Protein AF-A0A957MAI8-F1 (afdb_monomer_lite)

Foldseek 3Di:
DDDDDDDDWFAFDPVLLVVLVVQLVPWPQEEEEAEDLLCPPPVCLLVLLVLLVVSVHAYEYYYPRPCSVHDPRPSYDDDPPLVSQQPTQEYEYQAAACDVVVVLVPSHHPNHQYEYEHCDPCRQQGSHHGNGGTNTRSNNSRD

Structure (mmCIF, N/CA/C/O backbone):
data_AF-A0A957MAI8-F1
#
_entry.id   AF-A0A957MAI8-F1
#
loop_
_atom_site.group_PDB
_atom_site.id
_atom_site.type_symbol
_atom_site.label_atom_id
_atom_site.label_alt_id
_atom_site.label_comp_id
_atom_site.label_asym_id
_atom_site.label_entity_id
_atom_site.label_seq_id
_atom_site.pdbx_PDB_ins_code
_atom_site.Cartn_x
_atom_site.Cartn_y
_atom_site.Cartn_z
_atom_site.occupancy
_atom_site.B_iso_or_equiv
_atom_site.auth_seq_id
_atom_site.auth_comp_id
_atom_site.auth_asym_id
_atom_site.auth_atom_id
_atom_site.pdbx_PDB_model_num
ATOM 1 N N . ALA A 1 1 ? 20.549 -1.405 -31.125 1.00 72.06 1 ALA A N 1
ATOM 2 C CA . ALA A 1 1 ? 20.014 -1.102 -29.782 1.00 72.06 1 ALA A CA 1
ATOM 3 C C . ALA A 1 1 ? 21.203 -0.862 -28.862 1.00 72.06 1 ALA A C 1
ATOM 5 O O . ALA A 1 1 ? 22.159 -1.620 -28.962 1.00 72.06 1 ALA A O 1
ATOM 6 N N . GLY A 1 2 ? 21.202 0.212 -28.067 1.00 82.12 2 GLY A N 1
ATOM 7 C CA . GLY A 1 2 ? 22.260 0.443 -27.075 1.00 82.12 2 GLY A CA 1
ATOM 8 C C . GLY A 1 2 ? 22.242 -0.619 -25.967 1.00 82.12 2 GLY A C 1
ATOM 9 O O . GLY A 1 2 ? 21.300 -1.418 -25.916 1.00 82.12 2 GLY A O 1
ATOM 10 N N . PRO A 1 3 ? 23.259 -0.650 -25.090 1.00 83.56 3 PRO A N 1
ATOM 11 C CA . PRO A 1 3 ? 23.263 -1.563 -23.956 1.00 83.56 3 PRO A CA 1
ATOM 12 C C . PRO A 1 3 ? 22.032 -1.306 -23.084 1.00 83.56 3 PRO A C 1
ATOM 14 O O . PRO A 1 3 ? 21.679 -0.161 -22.795 1.00 83.56 3 PRO A O 1
ATOM 17 N N . ARG A 1 4 ? 21.360 -2.386 -22.687 1.00 81.69 4 ARG A N 1
ATOM 18 C CA . ARG A 1 4 ? 20.262 -2.322 -21.728 1.00 81.69 4 ARG A CA 1
ATOM 19 C C . ARG A 1 4 ? 20.848 -1.909 -20.377 1.00 81.69 4 ARG A C 1
ATOM 21 O O . ARG A 1 4 ? 21.746 -2.573 -19.873 1.00 81.69 4 ARG A O 1
ATOM 28 N N . ILE A 1 5 ? 20.368 -0.797 -19.827 1.00 83.19 5 ILE A N 1
ATOM 29 C CA . ILE A 1 5 ? 20.710 -0.372 -18.469 1.00 83.19 5 ILE A CA 1
ATOM 30 C C . ILE A 1 5 ? 19.658 -0.973 -17.546 1.00 83.19 5 ILE A C 1
ATOM 32 O O . ILE A 1 5 ? 18.503 -0.543 -17.561 1.00 83.19 5 ILE A O 1
ATOM 36 N N . ASP A 1 6 ? 20.054 -1.968 -16.760 1.00 80.19 6 ASP A N 1
ATOM 37 C CA . ASP A 1 6 ? 19.188 -2.552 -15.744 1.00 80.19 6 ASP A CA 1
ATOM 38 C C . ASP A 1 6 ? 19.339 -1.757 -14.442 1.00 80.19 6 ASP A C 1
ATOM 40 O O . ASP A 1 6 ? 20.351 -1.821 -13.747 1.00 80.19 6 ASP A O 1
ATOM 44 N N . VAL A 1 7 ? 18.322 -0.952 -14.133 1.00 82.06 7 VAL A N 1
ATOM 45 C CA . VAL A 1 7 ? 18.222 -0.231 -12.860 1.00 82.06 7 VAL A CA 1
ATOM 46 C C . VAL A 1 7 ? 17.441 -1.105 -11.891 1.00 82.06 7 VAL A C 1
ATOM 48 O O . VAL A 1 7 ? 16.257 -1.368 -12.116 1.00 82.06 7 VAL A O 1
ATOM 51 N N . ALA A 1 8 ? 18.092 -1.539 -10.812 1.00 88.06 8 ALA A N 1
ATOM 52 C CA . ALA A 1 8 ? 17.416 -2.269 -9.750 1.00 88.06 8 ALA A CA 1
ATOM 53 C C . ALA A 1 8 ? 16.295 -1.396 -9.144 1.00 88.06 8 ALA A C 1
ATOM 55 O O . ALA A 1 8 ? 16.528 -0.219 -8.843 1.00 88.06 8 ALA A O 1
ATOM 56 N N . PRO A 1 9 ? 15.071 -1.927 -8.984 1.00 91.44 9 PRO A N 1
ATOM 57 C CA . PRO A 1 9 ? 14.002 -1.196 -8.322 1.00 91.44 9 PRO A CA 1
ATOM 58 C C . PRO A 1 9 ? 14.356 -0.933 -6.845 1.00 91.44 9 PRO A C 1
ATOM 60 O O . PRO A 1 9 ? 15.011 -1.767 -6.218 1.00 91.44 9 PRO A O 1
ATOM 63 N N . PRO A 1 10 ? 13.935 0.207 -6.269 1.00 93.62 10 PRO A N 1
ATOM 64 C CA . PRO A 1 10 ? 14.216 0.515 -4.870 1.00 93.62 10 PRO A CA 1
ATOM 65 C C . PRO A 1 10 ? 13.485 -0.472 -3.950 1.00 93.62 10 PRO A C 1
ATOM 67 O O . PRO A 1 10 ? 12.264 -0.603 -4.034 1.00 93.62 10 PRO A O 1
ATOM 70 N N . ALA A 1 11 ? 14.222 -1.158 -3.079 1.00 95.75 11 ALA A N 1
ATOM 71 C CA . ALA A 1 11 ? 13.652 -2.035 -2.058 1.00 95.75 11 ALA A CA 1
ATOM 72 C C . ALA A 1 11 ? 13.122 -1.217 -0.861 1.00 95.75 11 ALA A C 1
ATOM 74 O O . ALA A 1 11 ? 13.634 -0.124 -0.607 1.00 95.75 11 ALA A O 1
ATOM 75 N N . PRO A 1 12 ? 12.105 -1.709 -0.130 1.00 96.44 12 PRO A N 1
ATOM 76 C CA . PRO A 1 12 ? 11.660 -1.072 1.106 1.00 96.44 12 PRO A CA 1
ATOM 77 C C . PRO A 1 12 ? 12.710 -1.217 2.213 1.00 96.44 12 PRO A C 1
ATOM 79 O O . PRO A 1 12 ? 13.370 -2.250 2.325 1.00 96.44 12 PRO A O 1
ATOM 82 N N . GLU A 1 13 ? 12.826 -0.199 3.065 1.00 96.62 13 GLU A N 1
ATOM 83 C CA . GLU A 1 13 ? 13.684 -0.273 4.245 1.00 96.62 13 GLU A CA 1
ATOM 84 C C . GLU A 1 13 ? 13.111 -1.319 5.227 1.00 96.62 13 GLU A C 1
ATOM 86 O O . GLU A 1 13 ? 11.929 -1.227 5.582 1.00 96.62 13 GLU A O 1
ATOM 91 N N . PRO A 1 14 ? 13.898 -2.301 5.715 1.00 97.00 14 PRO A N 1
ATOM 92 C CA . PRO A 1 14 ? 13.370 -3.400 6.530 1.00 97.00 14 PRO A CA 1
ATOM 93 C C . PRO A 1 14 ? 12.625 -2.953 7.792 1.00 97.00 14 PRO A C 1
ATOM 95 O O . PRO A 1 14 ? 11.617 -3.552 8.164 1.00 97.00 14 PRO A O 1
ATOM 98 N N . ALA A 1 15 ? 13.088 -1.880 8.440 1.00 96.88 15 ALA A N 1
ATOM 99 C CA . ALA A 1 15 ? 12.450 -1.340 9.638 1.00 96.88 15 ALA A CA 1
ATOM 100 C C . ALA A 1 15 ? 11.077 -0.709 9.340 1.00 96.88 15 ALA A C 1
ATOM 102 O O . ALA A 1 15 ? 10.131 -0.895 10.1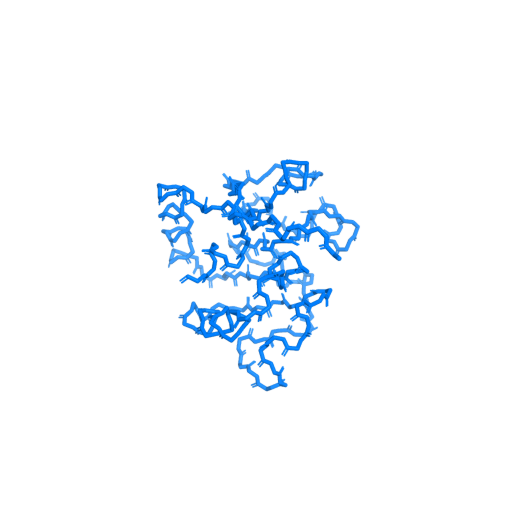07 1.00 96.88 15 ALA A O 1
ATOM 103 N N . GLU A 1 16 ? 10.946 0.007 8.219 1.00 96.25 16 GLU A N 1
ATOM 104 C CA . GLU A 1 16 ? 9.665 0.586 7.800 1.00 96.25 16 GLU A CA 1
ATOM 105 C C . GLU A 1 16 ? 8.691 -0.513 7.356 1.00 96.25 16 GLU A C 1
ATOM 107 O O . GLU A 1 16 ? 7.507 -0.463 7.692 1.00 96.25 16 GLU A O 1
ATOM 112 N N . LEU A 1 17 ? 9.191 -1.539 6.656 1.00 98.06 17 LEU A N 1
ATOM 113 C CA . LEU A 1 17 ? 8.394 -2.698 6.259 1.00 98.06 17 LEU A CA 1
ATOM 114 C C . LEU A 1 17 ? 7.871 -3.464 7.480 1.00 98.06 17 LEU A C 1
ATOM 116 O O . LEU A 1 17 ? 6.677 -3.751 7.543 1.00 98.06 17 LEU A O 1
ATOM 120 N N . ALA A 1 18 ? 8.722 -3.728 8.475 1.00 98.25 18 ALA A N 1
ATOM 121 C CA . ALA A 1 18 ? 8.316 -4.372 9.724 1.00 98.25 18 ALA A CA 1
ATOM 122 C C . ALA A 1 18 ? 7.198 -3.585 10.428 1.00 98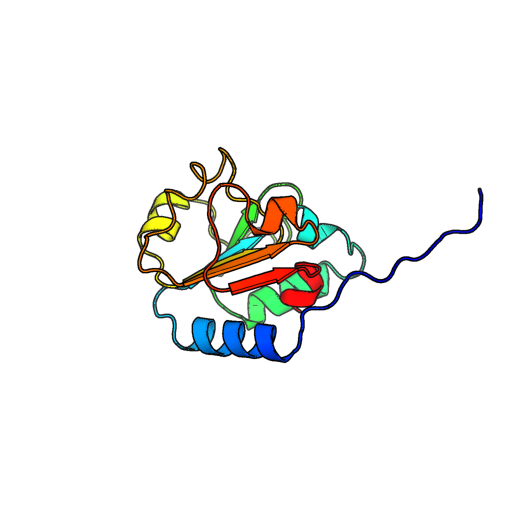.25 18 ALA A C 1
ATOM 124 O O . ALA A 1 18 ? 6.189 -4.160 10.830 1.00 98.25 18 ALA A O 1
ATOM 125 N N . GLN A 1 19 ? 7.307 -2.253 10.469 1.00 98.44 19 GLN A N 1
ATOM 126 C CA . GLN A 1 19 ? 6.256 -1.404 11.026 1.00 98.44 19 GLN A CA 1
ATOM 127 C C . GLN A 1 19 ? 4.928 -1.543 10.263 1.00 98.44 19 GLN A C 1
ATOM 129 O O . GLN A 1 19 ? 3.859 -1.553 10.875 1.00 98.44 19 GLN A O 1
ATOM 134 N N . VAL A 1 20 ? 4.964 -1.638 8.931 1.00 98.62 20 VAL A N 1
ATOM 135 C CA . VAL A 1 20 ? 3.759 -1.860 8.117 1.00 98.62 20 VAL A CA 1
ATOM 136 C C . VAL A 1 20 ? 3.145 -3.227 8.406 1.00 98.62 20 VAL A C 1
ATOM 138 O O . VAL A 1 20 ? 1.927 -3.301 8.571 1.00 98.62 20 VAL A O 1
ATOM 141 N N . VAL A 1 21 ? 3.967 -4.272 8.516 1.00 98.50 21 VAL A N 1
ATOM 142 C CA 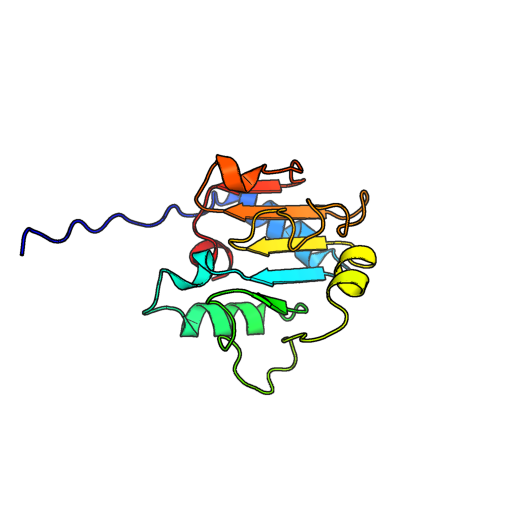. VAL A 1 21 ? 3.527 -5.633 8.853 1.00 98.50 21 VAL A CA 1
ATOM 143 C C . VAL A 1 21 ? 2.832 -5.654 10.215 1.00 98.50 21 VAL A C 1
ATOM 145 O O . VAL A 1 21 ? 1.693 -6.109 10.297 1.00 98.50 21 VAL A O 1
ATOM 148 N N . ASP A 1 22 ? 3.436 -5.069 11.251 1.00 98.62 22 ASP A N 1
ATOM 149 C CA . ASP A 1 22 ? 2.841 -4.998 12.593 1.00 98.62 22 ASP A CA 1
ATOM 150 C C . ASP A 1 22 ? 1.477 -4.292 12.579 1.00 98.62 22 ASP A C 1
ATOM 152 O O . ASP A 1 22 ? 0.508 -4.733 13.203 1.00 98.62 22 ASP A O 1
ATOM 156 N N . ARG A 1 23 ? 1.376 -3.182 11.836 1.00 98.62 23 ARG A N 1
ATOM 157 C CA . ARG A 1 23 ? 0.125 -2.422 11.701 1.00 98.62 23 ARG A CA 1
ATOM 158 C C . ARG A 1 23 ? -0.944 -3.179 10.923 1.00 98.62 23 ARG A C 1
ATOM 160 O O . ARG A 1 23 ? -2.117 -3.054 11.266 1.00 98.62 23 ARG A O 1
ATOM 167 N N . LEU A 1 24 ? -0.553 -3.919 9.889 1.00 98.56 24 LEU A N 1
ATOM 168 C CA . LEU A 1 24 ? -1.458 -4.734 9.088 1.00 98.56 24 LEU A CA 1
ATOM 169 C C . LEU A 1 24 ? -1.994 -5.919 9.900 1.00 98.56 24 LEU A C 1
ATOM 171 O O . LEU A 1 24 ? -3.198 -6.149 9.893 1.00 98.56 24 LEU A O 1
ATOM 175 N N . LEU A 1 25 ? -1.132 -6.619 10.644 1.00 98.38 25 LEU A N 1
ATOM 176 C CA . LEU A 1 25 ? -1.524 -7.755 11.488 1.00 98.38 25 LEU A CA 1
ATOM 177 C C . LEU A 1 25 ? -2.462 -7.350 12.634 1.00 98.38 25 LEU A C 1
ATOM 179 O O . LEU A 1 25 ? -3.315 -8.134 13.040 1.00 98.38 25 LEU A O 1
ATOM 183 N N . ALA A 1 26 ? -2.336 -6.122 13.144 1.00 98.38 26 ALA A N 1
ATOM 184 C CA . ALA A 1 26 ? -3.232 -5.584 14.167 1.00 98.38 26 ALA A CA 1
ATOM 185 C C . ALA A 1 26 ? -4.578 -5.063 13.614 1.00 98.38 26 ALA A C 1
ATOM 187 O O . ALA A 1 26 ? -5.479 -4.744 14.397 1.00 98.38 26 ALA A O 1
ATOM 188 N N . ALA A 1 27 ? -4.719 -4.924 12.291 1.00 98.56 27 ALA A N 1
ATOM 189 C CA . ALA A 1 27 ? -5.893 -4.329 11.661 1.00 98.56 27 ALA A CA 1
ATOM 190 C C . ALA A 1 27 ? -7.088 -5.291 11.643 1.00 98.56 27 ALA A C 1
ATOM 192 O O . ALA A 1 27 ? -6.961 -6.465 11.309 1.00 98.56 27 ALA A O 1
ATOM 193 N N . GLN A 1 28 ? -8.281 -4.775 11.936 1.00 98.38 28 GLN A N 1
ATOM 194 C CA . GLN A 1 28 ? -9.524 -5.551 11.902 1.00 98.38 28 GLN A CA 1
ATOM 195 C C . GLN A 1 28 ? -10.216 -5.476 10.538 1.00 98.38 28 GLN A C 1
ATOM 197 O O . GLN A 1 28 ? -10.972 -6.370 10.164 1.00 98.38 28 GLN A O 1
ATOM 202 N N . ARG A 1 29 ? -10.003 -4.389 9.790 1.00 98.44 29 ARG A N 1
ATOM 203 C CA . ARG A 1 29 ? -10.596 -4.148 8.467 1.00 98.44 29 ARG A CA 1
ATOM 204 C C . ARG A 1 29 ? -9.537 -3.581 7.512 1.00 98.44 29 ARG A C 1
ATOM 206 O O . ARG A 1 29 ? -9.667 -2.428 7.084 1.00 98.44 29 ARG A O 1
ATOM 213 N N . PRO A 1 30 ? -8.484 -4.351 7.180 1.00 98.69 30 PRO A N 1
ATOM 214 C CA . PRO A 1 30 ? -7.464 -3.898 6.249 1.00 98.69 30 PRO A CA 1
ATOM 215 C C . PRO A 1 30 ? -8.000 -3.832 4.815 1.00 98.69 30 PRO A C 1
ATOM 217 O O . PRO A 1 30 ? -8.823 -4.646 4.398 1.00 98.69 30 PRO A O 1
ATOM 220 N N . VAL A 1 31 ? -7.500 -2.875 4.036 1.00 98.81 31 VAL A N 1
ATOM 221 C CA . VAL A 1 31 ? -7.733 -2.784 2.591 1.00 98.81 31 VAL A CA 1
ATOM 222 C C . VAL A 1 31 ? -6.414 -2.513 1.879 1.00 98.81 31 VAL A C 1
ATOM 224 O O . VAL A 1 31 ? -5.692 -1.576 2.221 1.00 98.81 31 VAL A O 1
ATOM 227 N N . ILE A 1 32 ? -6.127 -3.293 0.840 1.00 98.88 32 ILE A N 1
ATOM 228 C CA . ILE A 1 32 ? -4.986 -3.080 -0.053 1.00 98.88 32 ILE A CA 1
ATOM 229 C C . ILE A 1 32 ? -5.508 -2.602 -1.404 1.00 98.88 32 ILE A C 1
ATOM 231 O O . ILE A 1 32 ? -6.453 -3.162 -1.960 1.00 98.88 32 ILE A O 1
ATOM 235 N N . LEU A 1 33 ? -4.903 -1.556 -1.957 1.00 98.75 33 LEU A N 1
ATOM 236 C CA . LEU A 1 33 ? -5.219 -1.064 -3.291 1.00 98.75 33 LEU A CA 1
ATOM 237 C C . LEU A 1 33 ? -3.950 -1.036 -4.135 1.00 98.75 33 LEU A C 1
ATOM 239 O O . LEU A 1 33 ? -3.024 -0.280 -3.855 1.00 98.75 33 LEU A O 1
ATOM 243 N N . VAL A 1 34 ? -3.936 -1.851 -5.186 1.00 98.81 34 VAL A N 1
ATOM 244 C CA . VAL A 1 34 ? -2.781 -2.053 -6.064 1.00 98.81 34 VAL A CA 1
ATOM 245 C C . VAL A 1 34 ? -2.989 -1.297 -7.374 1.00 98.81 34 VAL A C 1
ATOM 247 O O . VAL A 1 34 ? -4.066 -1.339 -7.985 1.00 98.81 34 VAL A O 1
ATOM 250 N N . GLY A 1 35 ? -1.967 -0.562 -7.799 1.00 98.19 35 GLY A N 1
ATOM 251 C CA . GLY A 1 35 ? -1.972 0.245 -9.016 1.00 98.19 35 GLY A CA 1
ATOM 252 C C . GLY A 1 35 ? -0.907 -0.159 -10.020 1.00 98.19 35 GLY A C 1
ATOM 253 O O . GLY A 1 35 ? -0.178 -1.131 -9.851 1.00 98.19 35 GLY A O 1
ATOM 254 N N . SER A 1 36 ? -0.812 0.632 -11.087 1.00 97.19 36 SER A N 1
ATOM 255 C CA . SER A 1 36 ? 0.035 0.325 -12.239 1.00 97.19 36 SER A CA 1
ATOM 256 C C . SER A 1 36 ? 1.524 0.188 -11.902 1.00 97.19 36 SER A C 1
ATOM 258 O O . SER A 1 36 ? 2.190 -0.616 -12.543 1.00 97.19 36 SER A O 1
ATOM 260 N N . GLN A 1 37 ? 2.055 0.927 -10.914 1.00 96.19 37 GLN A N 1
ATOM 261 C CA . GLN A 1 37 ? 3.485 0.831 -10.575 1.00 96.19 37 GLN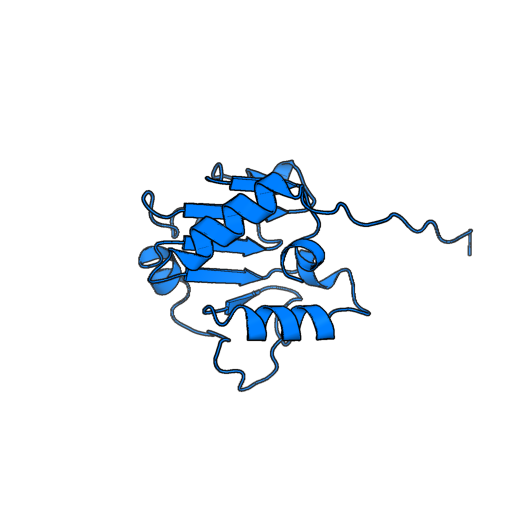 A CA 1
ATOM 262 C C . GLN A 1 37 ? 3.873 -0.560 -10.047 1.00 96.19 37 GLN A C 1
ATOM 264 O O . GLN A 1 37 ? 4.998 -0.986 -10.275 1.00 96.19 37 GLN A O 1
ATOM 269 N N . ALA A 1 38 ? 2.947 -1.291 -9.414 1.00 97.56 38 ALA A N 1
ATOM 270 C CA . ALA A 1 38 ? 3.200 -2.651 -8.932 1.00 97.56 38 ALA A CA 1
ATOM 271 C C . ALA A 1 38 ? 3.352 -3.681 -10.070 1.00 97.56 38 ALA A C 1
ATOM 273 O O . ALA A 1 38 ? 3.806 -4.791 -9.835 1.00 97.56 38 ALA A O 1
ATOM 274 N N . MET A 1 39 ? 2.980 -3.327 -11.304 1.00 97.50 39 MET A N 1
ATOM 275 C CA . MET A 1 39 ? 3.029 -4.223 -12.467 1.00 97.50 39 MET A CA 1
ATOM 276 C C . MET A 1 39 ? 4.251 -3.992 -13.361 1.00 97.50 39 MET A C 1
ATOM 278 O O . MET A 1 39 ? 4.320 -4.545 -14.456 1.00 97.50 39 MET A O 1
ATOM 282 N N . LEU A 1 40 ? 5.189 -3.134 -12.945 1.00 95.00 40 LEU A N 1
ATOM 283 C CA . LEU A 1 40 ? 6.367 -2.810 -13.754 1.00 95.00 40 LEU A CA 1
ATOM 284 C C . LEU A 1 40 ? 7.377 -3.966 -13.803 1.00 95.00 40 LEU A C 1
ATOM 286 O O . LEU A 1 40 ? 8.095 -4.098 -14.791 1.00 95.00 40 LEU A O 1
ATOM 290 N N . ASP A 1 41 ? 7.398 -4.816 -12.777 1.00 93.19 41 ASP A N 1
ATOM 291 C CA . ASP A 1 41 ? 8.192 -6.043 -12.739 1.00 93.19 41 ASP A CA 1
ATOM 292 C C . ASP A 1 41 ? 7.400 -7.221 -13.332 1.00 93.19 41 ASP A C 1
ATOM 294 O O . ASP A 1 41 ? 6.887 -8.091 -12.627 1.00 93.19 41 ASP A O 1
ATOM 298 N N . VAL A 1 42 ? 7.235 -7.192 -14.659 1.00 92.75 42 VAL A N 1
ATOM 299 C CA . VAL A 1 42 ? 6.376 -8.125 -15.412 1.00 92.75 42 VAL A CA 1
ATOM 300 C C . VAL A 1 42 ? 6.687 -9.605 -15.140 1.00 92.75 42 VAL A C 1
ATOM 302 O O . VAL A 1 42 ? 5.730 -10.353 -14.925 1.00 92.75 42 VAL A O 1
ATOM 305 N N . PRO A 1 43 ? 7.960 -10.062 -15.113 1.00 95.00 43 PRO A N 1
ATOM 306 C CA . PRO A 1 43 ? 8.271 -11.470 -14.855 1.00 95.00 43 PRO A CA 1
ATOM 307 C C . PRO A 1 43 ? 7.765 -11.981 -13.500 1.00 95.00 43 PRO A C 1
ATOM 309 O O . PRO A 1 43 ? 7.441 -13.158 -13.388 1.00 95.00 43 PRO A O 1
ATOM 312 N N . HIS A 1 44 ? 7.636 -11.101 -12.503 1.00 96.38 44 HIS A N 1
ATOM 313 C CA . HIS A 1 44 ? 7.251 -11.462 -11.138 1.00 96.38 44 HIS A CA 1
ATOM 314 C C . HIS A 1 44 ? 5.800 -11.085 -10.789 1.00 96.38 44 HIS A C 1
ATOM 316 O O . HIS A 1 44 ? 5.417 -11.029 -9.618 1.00 96.38 44 HIS A O 1
ATOM 322 N N . ALA A 1 45 ? 4.953 -10.839 -11.794 1.00 97.50 45 ALA A N 1
ATOM 323 C CA . ALA A 1 45 ? 3.529 -10.591 -11.568 1.00 97.50 45 ALA A CA 1
ATOM 324 C C . ALA A 1 45 ? 2.834 -11.777 -10.867 1.00 97.50 45 ALA A C 1
ATOM 326 O O . ALA A 1 45 ? 1.957 -11.569 -10.030 1.00 97.50 45 ALA A O 1
ATOM 327 N N . GLY A 1 46 ? 3.246 -13.013 -11.174 1.00 98.12 46 GLY A N 1
ATOM 328 C CA . GLY A 1 46 ? 2.743 -14.215 -10.500 1.00 98.12 46 GLY A CA 1
ATOM 329 C C . GLY A 1 46 ? 3.080 -14.236 -9.008 1.00 98.12 46 GLY A C 1
ATOM 330 O O . GLY A 1 46 ? 2.200 -14.489 -8.187 1.00 98.12 46 GLY A O 1
ATOM 331 N N . ASP A 1 47 ? 4.313 -13.876 -8.652 1.00 98.38 47 ASP A N 1
ATOM 332 C CA . ASP A 1 47 ? 4.758 -13.817 -7.256 1.00 98.38 47 ASP A CA 1
ATOM 333 C C . ASP A 1 47 ? 4.015 -12.731 -6.479 1.00 98.38 47 ASP A C 1
ATOM 335 O O . ASP A 1 47 ? 3.606 -12.946 -5.343 1.00 98.38 47 ASP A O 1
ATOM 339 N N . LEU A 1 48 ? 3.764 -11.579 -7.110 1.00 98.50 48 LEU A N 1
ATOM 340 C CA . LEU A 1 48 ? 2.944 -10.526 -6.516 1.00 98.50 48 LEU A CA 1
ATOM 341 C C . LEU A 1 48 ? 1.515 -11.015 -6.227 1.00 98.50 48 LEU A C 1
ATOM 343 O O . LEU A 1 48 ? 0.961 -10.717 -5.169 1.00 98.50 48 LEU A O 1
ATOM 347 N N . ALA A 1 49 ? 0.909 -11.762 -7.153 1.00 98.38 49 ALA A N 1
ATOM 348 C CA . ALA A 1 49 ? -0.409 -12.352 -6.936 1.00 98.38 49 ALA A CA 1
ATOM 349 C C . ALA A 1 49 ? -0.390 -13.379 -5.790 1.00 98.38 49 ALA A C 1
ATOM 351 O O . ALA A 1 49 ? -1.282 -13.355 -4.941 1.00 98.38 49 ALA A O 1
ATOM 352 N N . ALA A 1 50 ? 0.637 -14.234 -5.732 1.00 98.38 50 ALA A N 1
ATOM 353 C CA . ALA A 1 50 ? 0.816 -15.212 -4.661 1.00 98.38 50 ALA A CA 1
ATOM 354 C C . ALA A 1 50 ? 0.995 -14.538 -3.291 1.00 98.38 50 ALA A C 1
ATOM 356 O O . ALA A 1 50 ? 0.361 -14.947 -2.319 1.00 98.38 50 ALA A O 1
ATOM 357 N N . ALA A 1 51 ? 1.781 -13.466 -3.218 1.00 98.50 51 ALA A N 1
ATOM 358 C CA . ALA A 1 51 ? 1.990 -12.723 -1.984 1.00 98.50 51 ALA A CA 1
ATOM 359 C C . ALA A 1 51 ? 0.706 -12.024 -1.506 1.00 98.50 51 ALA A C 1
ATOM 361 O O . ALA A 1 51 ? 0.336 -12.124 -0.338 1.00 98.50 51 ALA A O 1
ATOM 362 N N . LEU A 1 52 ? -0.066 -11.411 -2.414 1.00 98.56 52 LEU A N 1
ATOM 363 C CA . LEU A 1 52 ? -1.390 -10.863 -2.085 1.00 98.56 52 LEU A CA 1
ATOM 364 C C . LEU A 1 52 ? -2.358 -11.938 -1.566 1.00 98.56 52 LEU A C 1
ATOM 366 O O . LEU A 1 52 ? -3.155 -11.661 -0.667 1.00 98.56 52 LEU A O 1
ATOM 370 N N . ALA A 1 53 ? -2.292 -13.155 -2.112 1.00 97.81 53 ALA A N 1
ATOM 371 C CA . ALA A 1 53 ? -3.079 -14.282 -1.622 1.00 97.81 53 ALA A CA 1
ATOM 372 C C . ALA A 1 53 ? -2.656 -14.698 -0.203 1.00 97.81 53 ALA A C 1
ATOM 374 O O . ALA A 1 53 ? -3.523 -14.918 0.641 1.00 97.81 53 ALA A O 1
ATOM 375 N N . GLN A 1 54 ? -1.350 -14.738 0.080 1.00 97.88 54 GLN A N 1
ATOM 376 C CA . GLN A 1 54 ? -0.808 -15.043 1.410 1.00 97.88 54 GLN A CA 1
ATOM 377 C C . GLN A 1 54 ? -1.155 -13.975 2.452 1.00 97.88 54 GLN A C 1
ATOM 379 O O . GLN A 1 54 ? -1.488 -14.315 3.584 1.00 97.88 54 GLN A O 1
ATOM 384 N N . ILE A 1 55 ? -1.131 -12.694 2.071 1.00 97.94 55 ILE A N 1
ATOM 385 C CA . ILE A 1 55 ? -1.541 -11.588 2.947 1.00 97.94 55 ILE A CA 1
ATOM 386 C C . ILE A 1 55 ? -3.022 -11.718 3.343 1.00 97.94 55 ILE A C 1
ATOM 388 O O . ILE A 1 55 ? -3.409 -11.324 4.441 1.00 97.94 55 ILE A O 1
ATOM 392 N N . GLY A 1 56 ? -3.873 -12.243 2.456 1.00 96.94 56 GLY A N 1
ATOM 393 C CA . GLY A 1 56 ? -5.269 -12.574 2.769 1.00 96.94 56 GLY A CA 1
ATOM 394 C C . GLY A 1 56 ? -6.209 -11.376 2.982 1.00 96.94 56 GLY A C 1
ATOM 395 O O . GLY A 1 56 ? -7.405 -11.570 3.191 1.00 96.94 56 GLY A O 1
ATOM 396 N N . ALA A 1 57 ? -5.715 -10.138 2.895 1.00 98.25 57 ALA A N 1
ATOM 397 C CA . ALA A 1 57 ? -6.527 -8.931 3.040 1.00 98.25 57 ALA A CA 1
ATOM 398 C C . ALA A 1 57 ? -7.382 -8.642 1.784 1.00 98.25 57 ALA A C 1
ATOM 400 O O . ALA A 1 57 ? -6.981 -8.990 0.673 1.00 98.25 57 ALA A O 1
ATOM 401 N N . PRO A 1 58 ? -8.528 -7.944 1.911 1.00 98.56 58 PRO A N 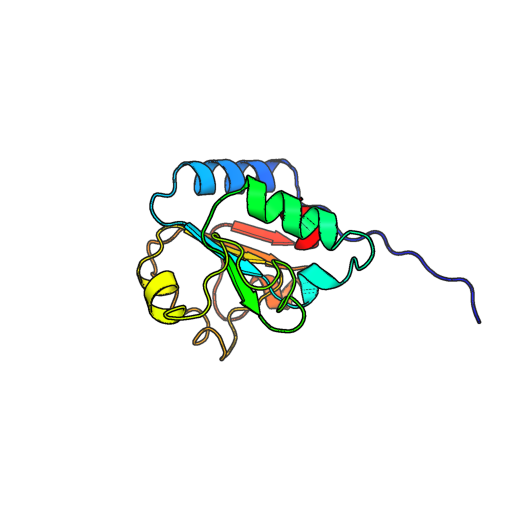1
ATOM 402 C CA . PRO A 1 58 ? -9.286 -7.430 0.771 1.00 98.56 58 PRO A CA 1
ATOM 403 C C . PRO A 1 58 ? -8.444 -6.543 -0.166 1.00 98.56 58 PRO A C 1
ATOM 405 O O . PRO A 1 58 ? -7.865 -5.539 0.260 1.00 98.56 58 PRO A O 1
ATOM 408 N N . VAL A 1 59 ? -8.427 -6.871 -1.462 1.00 98.81 59 VAL A N 1
ATOM 409 C CA . VAL A 1 59 ? -7.618 -6.209 -2.497 1.00 98.81 59 VAL A CA 1
ATOM 410 C C . VAL A 1 59 ? -8.493 -5.538 -3.552 1.00 98.81 59 VAL A C 1
ATOM 412 O O . VAL A 1 59 ? -9.329 -6.177 -4.186 1.00 98.81 59 VAL A O 1
ATOM 415 N N . TYR A 1 60 ? -8.229 -4.266 -3.837 1.00 98.69 60 TYR A N 1
ATOM 416 C CA . TYR A 1 60 ? -8.729 -3.573 -5.023 1.00 98.69 60 TYR A CA 1
ATOM 417 C C . TYR A 1 60 ? -7.618 -3.403 -6.056 1.00 98.69 60 TYR A C 1
ATOM 419 O O . TYR A 1 60 ? -6.561 -2.849 -5.768 1.00 98.69 60 TYR A O 1
ATOM 427 N N . LEU A 1 61 ? -7.886 -3.807 -7.296 1.00 98.50 61 LEU A N 1
ATOM 428 C CA . LEU A 1 61 ? -6.950 -3.661 -8.411 1.00 98.50 61 LEU A CA 1
ATOM 429 C C . LEU A 1 61 ? -7.339 -2.471 -9.293 1.00 98.50 61 LEU A C 1
ATOM 431 O O . LEU A 1 61 ? -8.508 -2.292 -9.654 1.00 98.50 61 LEU A O 1
ATOM 435 N N . SER A 1 62 ? -6.360 -1.654 -9.673 1.00 97.31 62 SER A N 1
ATOM 436 C CA . SER A 1 62 ? -6.571 -0.450 -10.476 1.00 97.31 62 SER A CA 1
ATOM 437 C C . SER A 1 62 ? -5.520 -0.293 -11.575 1.00 97.31 62 SER A C 1
ATOM 439 O O . SER A 1 62 ? -4.413 -0.817 -11.481 1.00 97.31 62 SER A O 1
ATOM 441 N N . GLY A 1 63 ? -5.871 0.435 -12.640 1.00 96.31 63 GLY A N 1
ATOM 442 C CA . GLY A 1 63 ? -4.963 0.644 -13.771 1.00 96.31 63 GLY A CA 1
ATOM 443 C C . GLY A 1 63 ? -4.508 -0.683 -14.381 1.00 96.31 63 GLY A C 1
ATOM 444 O O . GLY A 1 63 ? -5.347 -1.548 -14.639 1.00 96.31 63 GLY A O 1
ATOM 445 N N . MET A 1 64 ? -3.195 -0.833 -14.572 1.00 97.25 64 MET A N 1
ATOM 446 C CA . MET A 1 64 ? -2.592 -2.040 -15.154 1.00 97.25 64 MET A CA 1
ATOM 447 C C . MET A 1 64 ? -2.627 -3.255 -14.220 1.00 97.25 64 MET A C 1
ATOM 449 O O . MET A 1 64 ? -2.457 -4.369 -14.690 1.00 97.25 64 MET A O 1
ATOM 453 N N . ALA A 1 65 ? -2.878 -3.074 -12.918 1.00 98.06 65 ALA A N 1
ATOM 454 C CA . ALA A 1 65 ? -2.993 -4.197 -11.986 1.00 98.06 65 ALA A CA 1
ATOM 455 C C . ALA A 1 65 ? -4.312 -4.969 -12.144 1.00 98.06 65 ALA A C 1
ATOM 457 O O . ALA A 1 65 ? -4.479 -6.038 -11.562 1.00 98.06 65 ALA A O 1
ATOM 458 N N . ARG A 1 66 ? -5.287 -4.456 -12.912 1.00 97.38 66 ARG A N 1
ATOM 459 C CA . ARG A 1 66 ? -6.533 -5.194 -13.166 1.00 97.38 66 ARG A CA 1
ATOM 460 C C . ARG A 1 66 ? -6.238 -6.490 -13.918 1.00 97.38 66 ARG A C 1
ATOM 462 O O . ARG A 1 66 ? -5.649 -6.461 -14.987 1.00 97.38 66 ARG A O 1
ATOM 469 N N . GLY A 1 67 ? -6.726 -7.600 -13.369 1.00 96.62 67 GLY A N 1
ATOM 470 C CA . GLY A 1 67 ? -6.502 -8.944 -13.905 1.00 96.62 67 GLY A CA 1
ATOM 471 C C . GLY A 1 67 ? -5.442 -9.740 -13.143 1.00 96.62 67 GLY A C 1
ATOM 472 O O . GLY A 1 67 ? -5.438 -10.957 -13.270 1.00 96.62 67 GLY A O 1
ATOM 473 N N . LEU A 1 68 ? -4.633 -9.089 -12.294 1.00 98.06 68 LEU A N 1
ATOM 474 C CA . LEU A 1 68 ? -3.552 -9.720 -11.526 1.00 98.06 68 LEU A CA 1
ATOM 475 C C . LEU A 1 68 ? -4.001 -10.953 -10.724 1.00 98.06 68 LEU A C 1
ATOM 477 O O . LEU A 1 68 ? -3.322 -11.969 -10.741 1.00 98.06 68 LEU A O 1
ATOM 481 N N . LEU A 1 69 ? -5.150 -10.876 -10.049 1.00 97.81 69 LEU A N 1
ATOM 482 C CA . LEU A 1 69 ? -5.679 -11.976 -9.231 1.00 97.81 69 LEU A CA 1
ATOM 483 C C . LEU A 1 69 ? -6.636 -12.901 -10.010 1.00 97.81 69 LEU A C 1
ATOM 485 O O . LEU A 1 69 ? -7.249 -13.790 -9.435 1.00 97.81 69 LEU A O 1
ATOM 489 N N . GLY A 1 70 ? -6.807 -12.711 -11.319 1.00 95.88 70 GLY A N 1
ATOM 490 C CA . GLY A 1 70 ? -7.778 -13.472 -12.105 1.00 95.88 70 GLY A CA 1
ATOM 491 C C . GLY A 1 70 ? -9.239 -13.055 -11.872 1.00 95.88 70 GLY A C 1
ATOM 492 O O . GLY A 1 70 ? -9.551 -11.914 -11.514 1.00 95.88 70 GLY A O 1
ATOM 493 N N . ARG A 1 71 ? -10.178 -13.955 -12.186 1.00 92.88 71 ARG A N 1
ATOM 494 C CA . ARG A 1 71 ? -11.621 -13.651 -12.173 1.00 92.88 71 ARG A CA 1
ATOM 495 C C . ARG A 1 71 ? -12.246 -13.824 -10.788 1.00 92.88 71 ARG A C 1
ATOM 497 O O . ARG A 1 71 ? -12.942 -12.916 -10.330 1.00 92.88 71 ARG A O 1
ATOM 504 N N . ASP A 1 72 ? -11.951 -14.938 -10.130 1.00 93.94 72 ASP A N 1
ATOM 505 C CA . ASP A 1 72 ? -12.736 -15.432 -8.992 1.00 93.94 72 ASP A CA 1
ATOM 506 C C . ASP A 1 72 ? -11.926 -15.517 -7.687 1.00 93.94 72 ASP A C 1
ATOM 508 O O . ASP A 1 72 ? -12.318 -16.205 -6.748 1.00 93.94 72 ASP A O 1
ATOM 512 N N . HIS A 1 73 ? -10.788 -14.819 -7.602 1.00 96.75 73 HIS A N 1
ATOM 513 C CA . HIS A 1 73 ? -9.972 -14.837 -6.391 1.00 96.75 73 HIS A CA 1
ATOM 514 C C . HIS A 1 73 ? -10.711 -14.180 -5.214 1.00 96.75 73 HIS A C 1
ATOM 516 O O . HIS A 1 73 ? -11.135 -13.025 -5.336 1.00 96.75 73 HIS A O 1
ATOM 522 N N . PRO A 1 74 ? -10.819 -14.854 -4.054 1.00 95.62 74 PRO A N 1
ATOM 523 C CA . PRO A 1 74 ? -11.685 -14.428 -2.952 1.00 95.62 74 PRO A CA 1
ATOM 524 C C . PRO A 1 74 ? -11.286 -13.072 -2.361 1.00 95.62 74 PRO A C 1
ATOM 526 O O . PRO A 1 74 ? -12.148 -12.270 -2.008 1.00 95.62 74 PRO A O 1
ATOM 529 N N . SER A 1 75 ? -9.987 -12.770 -2.313 1.00 96.38 75 SER A N 1
ATOM 530 C CA . SER A 1 75 ? -9.499 -11.476 -1.823 1.00 96.38 75 SER A CA 1
ATOM 531 C C . SER A 1 75 ? -9.801 -10.311 -2.771 1.00 96.38 75 SER A C 1
ATOM 533 O O . SER A 1 75 ? -9.741 -9.160 -2.346 1.00 96.38 75 SER A O 1
ATOM 535 N N . GLN A 1 76 ? -10.116 -10.553 -4.052 1.00 97.81 76 GLN A N 1
ATOM 536 C CA . GLN A 1 76 ? -10.321 -9.470 -5.011 1.00 97.81 76 GLN A CA 1
ATOM 537 C C . GLN A 1 76 ? -11.707 -8.834 -4.864 1.00 97.81 76 GLN A C 1
ATOM 539 O O . GLN A 1 76 ? -12.729 -9.373 -5.285 1.00 97.81 76 GLN A O 1
ATOM 544 N N . MET A 1 77 ? -11.724 -7.594 -4.392 1.00 97.94 77 MET A N 1
ATOM 545 C CA . MET A 1 77 ? -12.911 -6.757 -4.324 1.00 97.94 77 MET A CA 1
ATOM 546 C C . MET A 1 77 ? -13.088 -5.950 -5.619 1.00 97.94 77 MET A C 1
ATOM 548 O O . MET A 1 77 ? -12.137 -5.402 -6.185 1.00 97.94 77 MET A O 1
ATOM 552 N N . ARG A 1 78 ? -14.331 -5.852 -6.104 1.00 95.69 78 ARG A N 1
ATOM 553 C CA . ARG A 1 78 ? -14.671 -5.151 -7.365 1.00 95.69 78 ARG A CA 1
ATOM 554 C C . ARG A 1 78 ? -15.613 -3.965 -7.173 1.00 95.69 78 ARG A C 1
ATOM 556 O O . ARG A 1 78 ? -15.557 -2.999 -7.931 1.00 95.69 78 ARG A O 1
ATOM 563 N N . HIS A 1 79 ? -16.454 -4.021 -6.148 1.00 96.12 79 HIS A N 1
ATOM 564 C CA . HIS A 1 79 ? -17.495 -3.035 -5.863 1.00 96.12 79 HIS A CA 1
ATOM 565 C C . HIS A 1 79 ? -17.264 -2.394 -4.496 1.00 96.12 79 HIS A C 1
ATOM 567 O O . HIS A 1 79 ? -16.408 -2.843 -3.747 1.00 96.12 79 HIS A O 1
ATOM 573 N N . LYS A 1 80 ? -18.013 -1.334 -4.168 1.00 97.06 80 LYS A N 1
ATOM 574 C CA . LYS A 1 80 ? -17.997 -0.686 -2.839 1.00 97.06 80 LYS A CA 1
ATOM 575 C C . LYS A 1 80 ? -16.621 -0.206 -2.345 1.00 97.06 80 LYS A C 1
ATOM 577 O O . LYS A 1 80 ? -16.440 0.026 -1.156 1.00 97.06 80 LYS A O 1
ATOM 582 N N . ARG A 1 81 ? -15.671 0.056 -3.255 1.00 97.38 81 ARG A N 1
ATOM 583 C CA . ARG A 1 81 ? -14.324 0.554 -2.912 1.00 97.38 81 ARG A CA 1
ATOM 584 C C . ARG A 1 81 ? -14.345 1.775 -1.997 1.00 97.38 81 ARG A C 1
ATOM 586 O O . ARG A 1 81 ? -13.572 1.842 -1.053 1.00 97.38 81 ARG A O 1
ATOM 593 N N . ARG A 1 82 ? -15.217 2.745 -2.283 1.00 97.31 82 ARG A N 1
ATOM 594 C CA . ARG A 1 82 ? -15.355 3.954 -1.460 1.00 97.31 82 ARG A CA 1
ATOM 595 C C . ARG A 1 82 ? -15.745 3.610 -0.025 1.00 97.31 82 ARG A C 1
ATOM 597 O O . ARG A 1 82 ? -15.162 4.162 0.899 1.00 97.31 82 ARG A O 1
ATOM 604 N N . ASP A 1 83 ? -16.718 2.726 0.141 1.00 98.06 83 ASP A N 1
ATOM 605 C CA . ASP A 1 83 ? -17.258 2.381 1.453 1.00 98.06 83 ASP A CA 1
ATOM 606 C C . ASP A 1 83 ? -16.226 1.553 2.233 1.00 98.06 83 ASP A C 1
ATOM 608 O O . ASP A 1 83 ? -15.902 1.898 3.364 1.00 98.06 83 ASP A O 1
ATOM 612 N N . ALA A 1 84 ? -15.564 0.595 1.572 1.00 98.19 84 ALA A N 1
ATOM 613 C CA . ALA A 1 84 ? -14.446 -0.151 2.149 1.00 98.19 84 ALA A CA 1
ATOM 614 C C . ALA A 1 84 ? -13.308 0.769 2.629 1.00 98.19 84 ALA A C 1
ATOM 616 O O . ALA A 1 84 ? -12.822 0.605 3.740 1.00 98.19 84 ALA A O 1
ATOM 617 N N . LEU A 1 85 ? -12.911 1.779 1.841 1.00 98.06 85 LEU A N 1
ATOM 618 C CA . LEU A 1 85 ? -11.885 2.752 2.250 1.00 98.06 85 LEU A CA 1
ATOM 619 C C . LEU A 1 85 ? -12.321 3.627 3.439 1.00 98.06 85 LEU A C 1
ATOM 621 O O . LEU A 1 85 ? -11.484 4.001 4.262 1.00 98.06 85 LEU A O 1
ATOM 625 N N . ARG A 1 86 ? -13.615 3.957 3.536 1.00 97.81 86 ARG A N 1
ATOM 626 C CA . ARG A 1 86 ? -14.171 4.746 4.649 1.00 97.81 86 ARG A CA 1
ATOM 627 C C . ARG A 1 86 ? -14.253 3.936 5.940 1.00 97.81 86 ARG A C 1
ATOM 629 O O . ARG A 1 86 ? -14.057 4.489 7.020 1.00 97.81 86 ARG A O 1
ATOM 636 N N . GLU A 1 87 ? -14.541 2.646 5.830 1.00 98.00 87 GLU A N 1
ATOM 637 C CA . GLU A 1 87 ? -14.692 1.736 6.965 1.00 98.00 87 GLU A CA 1
ATOM 638 C C . GLU A 1 87 ? -13.359 1.153 7.446 1.00 98.00 87 GLU A C 1
ATOM 640 O O . GLU A 1 87 ? -13.223 0.866 8.638 1.00 98.00 87 GLU A O 1
ATOM 645 N N . ALA A 1 88 ? -12.373 1.023 6.555 1.00 98.62 88 ALA A N 1
ATOM 646 C CA . ALA A 1 88 ? -11.073 0.431 6.844 1.00 98.62 88 ALA A CA 1
ATOM 647 C C . ALA A 1 88 ? -10.346 1.125 7.999 1.00 98.62 88 ALA A C 1
ATOM 649 O O . ALA A 1 88 ? -10.366 2.350 8.122 1.00 98.62 88 ALA A O 1
ATOM 650 N N . ASP A 1 89 ? -9.694 0.344 8.855 1.00 98.69 89 ASP A N 1
ATOM 651 C CA . ASP A 1 89 ? -8.774 0.836 9.889 1.00 98.69 89 ASP A CA 1
ATOM 652 C C . ASP A 1 89 ? -7.309 0.829 9.460 1.00 98.69 89 ASP A C 1
ATOM 654 O O . ASP A 1 89 ? -6.499 1.550 10.044 1.00 98.69 89 ASP A O 1
ATOM 658 N N . PHE A 1 90 ? -7.007 0.116 8.382 1.00 98.88 90 PHE A N 1
ATOM 659 C CA . PHE A 1 90 ? -5.720 0.109 7.715 1.00 98.88 90 PHE A CA 1
ATOM 660 C C . PHE A 1 90 ? -5.927 0.172 6.199 1.00 98.88 90 PHE A C 1
ATOM 662 O O . PHE A 1 90 ? -6.722 -0.583 5.640 1.00 98.88 90 PHE A O 1
ATOM 669 N N . VAL A 1 91 ? -5.202 1.062 5.522 1.00 98.88 91 VAL A N 1
ATOM 670 C CA . VAL A 1 91 ? -5.214 1.174 4.058 1.00 98.88 91 VAL A CA 1
ATOM 671 C C . VAL A 1 91 ? -3.784 1.205 3.537 1.00 98.88 91 VAL A C 1
ATOM 673 O O . VAL A 1 91 ? -3.048 2.140 3.845 1.00 98.88 91 VAL A O 1
ATOM 676 N N . LEU A 1 92 ? -3.421 0.240 2.691 1.00 98.88 92 LEU A N 1
ATOM 677 C CA . LEU A 1 92 ? -2.174 0.244 1.925 1.00 98.88 92 LEU A CA 1
ATOM 678 C C . LEU A 1 92 ? -2.460 0.610 0.468 1.00 98.88 92 LEU A C 1
ATOM 680 O O . LEU A 1 92 ? -3.135 -0.129 -0.250 1.00 98.88 92 LEU A O 1
ATOM 684 N N . LEU A 1 93 ? -1.921 1.740 0.018 1.00 98.81 93 LEU A N 1
ATOM 685 C CA . LEU A 1 93 ? -1.898 2.117 -1.391 1.00 98.81 93 LEU A CA 1
ATOM 686 C C . LEU A 1 93 ? -0.552 1.711 -2.000 1.00 98.81 93 LEU A C 1
ATOM 688 O O . LEU A 1 93 ? 0.469 2.348 -1.746 1.00 98.81 93 LEU A O 1
ATOM 692 N N . ALA A 1 94 ? -0.558 0.660 -2.815 1.00 98.69 94 ALA A N 1
ATOM 693 C CA . ALA A 1 94 ? 0.617 0.123 -3.490 1.00 98.69 94 ALA A CA 1
ATOM 694 C C . ALA A 1 94 ? 0.677 0.634 -4.937 1.00 98.69 94 ALA A C 1
ATOM 696 O O . ALA A 1 94 ? -0.022 0.142 -5.828 1.00 98.69 94 ALA A O 1
ATOM 697 N N . GLY A 1 95 ? 1.505 1.650 -5.181 1.00 97.94 95 GLY A N 1
ATOM 698 C CA . GLY A 1 95 ? 1.690 2.246 -6.504 1.00 97.94 95 GLY A CA 1
ATOM 699 C C . GLY A 1 95 ? 0.529 3.126 -6.956 1.00 97.94 95 GLY A C 1
ATOM 700 O O . GLY A 1 95 ? 0.238 3.200 -8.156 1.00 97.94 95 GLY A O 1
ATOM 701 N N . VAL A 1 96 ? -0.195 3.715 -5.999 1.00 97.50 96 VAL A N 1
ATOM 702 C CA . VAL A 1 96 ? -1.402 4.513 -6.241 1.00 97.50 96 VAL A CA 1
ATOM 703 C C . VAL A 1 96 ? -1.293 5.815 -5.449 1.00 97.50 96 VAL A C 1
ATOM 705 O O . VAL A 1 96 ? -1.300 5.770 -4.220 1.00 97.50 96 VAL A O 1
ATOM 708 N N . PRO A 1 97 ? -1.216 6.982 -6.109 1.00 97.19 97 PRO A N 1
ATOM 709 C CA . PRO A 1 97 ? -1.291 8.254 -5.407 1.00 97.19 97 PRO A CA 1
ATOM 710 C C . PRO A 1 97 ? -2.732 8.554 -4.978 1.00 97.19 97 PRO A C 1
ATOM 712 O O . PRO A 1 97 ? -3.692 8.158 -5.646 1.00 97.19 97 PRO A O 1
ATOM 715 N N . CYS A 1 98 ? -2.893 9.345 -3.917 1.00 97.75 98 CYS A N 1
ATOM 716 C CA . CYS A 1 98 ? -4.176 9.933 -3.524 1.00 97.75 98 CYS A CA 1
ATOM 717 C C . CYS A 1 98 ? -4.614 11.020 -4.523 1.00 97.75 98 CYS A C 1
ATOM 719 O O . CYS A 1 98 ? -4.648 12.195 -4.184 1.00 97.75 98 CYS A O 1
ATOM 721 N N . ASP A 1 99 ? -4.913 10.665 -5.773 1.00 96.19 99 ASP A N 1
ATOM 722 C CA . ASP A 1 99 ? -5.433 11.575 -6.803 1.00 96.19 99 ASP A CA 1
ATOM 723 C C . ASP A 1 99 ? -6.975 11.592 -6.854 1.00 96.19 99 ASP A C 1
ATOM 725 O O . ASP A 1 99 ? -7.653 11.072 -5.963 1.00 96.19 99 ASP A O 1
ATOM 729 N N . PHE A 1 100 ? -7.548 12.202 -7.897 1.00 96.12 100 PHE A N 1
ATOM 730 C CA . PHE A 1 100 ? -8.998 12.320 -8.087 1.00 96.12 100 PHE A CA 1
ATOM 731 C C . PHE A 1 100 ? -9.738 10.970 -8.026 1.00 96.12 100 PHE A C 1
ATOM 733 O O . PHE A 1 100 ? -10.903 10.921 -7.639 1.00 96.12 100 PHE A O 1
ATOM 740 N N . ARG A 1 101 ? -9.074 9.848 -8.346 1.00 94.25 101 ARG A N 1
ATOM 741 C CA . ARG A 1 101 ? -9.673 8.503 -8.288 1.00 94.25 101 ARG A CA 1
ATOM 742 C C . ARG A 1 101 ? -9.927 8.034 -6.859 1.00 94.25 101 ARG A C 1
ATOM 744 O O . ARG A 1 101 ? -10.663 7.062 -6.683 1.00 94.25 101 ARG A O 1
ATOM 751 N 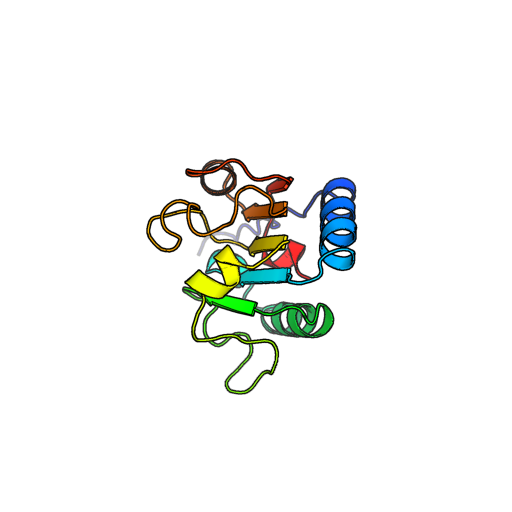N . LEU A 1 102 ? -9.295 8.663 -5.872 1.00 95.88 102 LEU A N 1
ATOM 752 C CA . LEU A 1 102 ? -9.447 8.397 -4.442 1.00 95.88 102 LEU A CA 1
ATOM 753 C C . LEU A 1 102 ? -10.011 9.608 -3.692 1.00 95.88 102 LEU A C 1
ATOM 755 O O . LEU A 1 102 ? -9.853 9.686 -2.472 1.00 95.88 102 LEU A O 1
ATOM 759 N N . ASP A 1 103 ? -10.635 10.550 -4.413 1.00 97.25 103 ASP A N 1
ATOM 760 C CA . ASP A 1 103 ? -11.147 11.801 -3.840 1.00 97.25 103 ASP A CA 1
ATOM 761 C C . ASP A 1 103 ? -10.046 12.534 -3.060 1.00 97.25 103 ASP A C 1
ATOM 763 O O . ASP A 1 103 ? -10.217 12.950 -1.917 1.00 97.25 103 ASP A O 1
ATOM 767 N N . TYR A 1 104 ? -8.845 12.573 -3.650 1.00 97.81 104 TYR A N 1
ATOM 768 C CA . TYR A 1 104 ? -7.659 13.211 -3.077 1.00 97.81 104 TYR A CA 1
ATOM 769 C C . TYR A 1 104 ? -7.265 12.667 -1.688 1.00 97.81 104 TYR A C 1
ATOM 771 O O . TYR A 1 104 ? -6.595 13.334 -0.904 1.00 97.81 104 TYR A O 1
ATOM 779 N N . GLY A 1 105 ? -7.668 11.427 -1.381 1.00 97.19 105 GLY A N 1
ATOM 780 C CA . GLY A 1 105 ? -7.434 10.766 -0.098 1.00 97.19 105 GLY A CA 1
ATOM 781 C C . GLY A 1 105 ? -8.542 10.981 0.938 1.00 97.19 105 GLY A C 1
ATOM 782 O O . GLY A 1 105 ? -8.436 10.428 2.032 1.00 97.19 105 GLY A O 1
ATOM 783 N N . ASN A 1 106 ? -9.613 11.719 0.623 1.00 97.12 106 ASN A N 1
ATOM 784 C CA . ASN A 1 106 ? -10.737 11.969 1.537 1.00 97.12 106 ASN A CA 1
ATOM 785 C C . ASN A 1 106 ? -11.578 10.720 1.826 1.00 97.12 106 ASN A C 1
ATOM 787 O O . ASN A 1 106 ? -12.289 10.665 2.827 1.00 97.12 106 ASN A O 1
ATOM 791 N N . HIS A 1 107 ? -11.507 9.700 0.968 1.00 95.12 107 HIS A N 1
ATOM 792 C CA . HIS A 1 107 ? -12.189 8.429 1.211 1.00 95.12 107 HIS A CA 1
ATOM 793 C C . HIS A 1 107 ? -11.568 7.616 2.349 1.00 95.12 107 HIS A C 1
ATOM 795 O O . HIS A 1 107 ? -12.273 6.834 2.973 1.00 95.12 107 HIS A O 1
ATOM 801 N N . ILE A 1 108 ? -10.277 7.797 2.633 1.00 97.88 108 ILE A N 1
ATOM 802 C CA . ILE A 1 108 ? -9.606 7.101 3.731 1.00 97.88 108 ILE A CA 1
ATOM 803 C C . ILE A 1 108 ? -9.977 7.824 5.026 1.00 97.88 108 ILE A C 1
ATOM 805 O O . ILE A 1 108 ? -9.739 9.027 5.162 1.00 97.88 108 ILE A O 1
ATOM 809 N N . ARG A 1 109 ? -10.542 7.131 6.014 1.00 95.12 109 ARG A N 1
ATOM 810 C CA . ARG A 1 109 ? -10.877 7.783 7.292 1.00 95.12 109 ARG A CA 1
ATOM 811 C C . ARG A 1 109 ? -9.622 8.350 7.977 1.00 95.12 109 ARG A C 1
ATOM 813 O O . ARG A 1 109 ? -8.517 7.830 7.824 1.00 95.12 109 ARG A O 1
ATOM 820 N N . ARG A 1 110 ? -9.756 9.446 8.732 1.00 95.31 110 ARG A N 1
ATOM 821 C CA . ARG A 1 110 ? -8.602 10.106 9.389 1.00 95.31 110 ARG A CA 1
ATOM 822 C C . ARG A 1 110 ? -7.939 9.241 10.464 1.00 95.31 110 ARG A C 1
ATOM 824 O O . ARG A 1 110 ? -6.745 9.377 10.682 1.00 95.31 110 ARG A O 1
ATOM 831 N N . SER A 1 111 ? -8.711 8.365 11.104 1.00 96.81 111 SER A N 1
ATOM 832 C CA . SER A 1 111 ? -8.243 7.448 12.148 1.00 96.81 111 SER A CA 1
ATOM 833 C C . SER A 1 111 ? -7.653 6.138 11.616 1.00 96.81 111 SER A C 1
ATOM 835 O O . SER A 1 111 ? -7.264 5.295 12.417 1.00 96.81 111 SER A O 1
ATOM 837 N N . ALA A 1 112 ? -7.640 5.914 10.298 1.00 98.44 112 ALA A N 1
ATOM 838 C CA . ALA A 1 112 ? -7.002 4.736 9.720 1.00 98.44 112 ALA A CA 1
ATOM 839 C C . ALA A 1 112 ? -5.488 4.931 9.635 1.00 98.44 112 ALA A C 1
ATOM 841 O O . ALA A 1 112 ? -5.013 6.035 9.353 1.00 98.44 112 ALA A O 1
ATOM 842 N N . VAL A 1 113 ? -4.743 3.840 9.798 1.00 98.81 113 VAL A N 1
ATOM 843 C CA . VAL A 1 113 ? -3.337 3.793 9.400 1.00 98.81 113 VAL A CA 1
ATOM 844 C C . VAL A 1 113 ? -3.295 3.797 7.875 1.00 98.81 113 VAL A C 1
ATOM 846 O O . VAL A 1 113 ? -3.758 2.858 7.232 1.00 98.81 113 VAL A O 1
ATOM 849 N N . TYR A 1 114 ? -2.772 4.872 7.292 1.00 98.69 114 TYR A N 1
ATOM 850 C CA . TYR A 1 114 ? -2.611 5.001 5.847 1.00 98.69 114 TYR A CA 1
ATOM 851 C C . TYR A 1 114 ? -1.147 4.764 5.472 1.00 98.69 114 TYR A C 1
ATOM 853 O O . TYR A 1 114 ? -0.277 5.555 5.839 1.00 98.69 114 TYR A O 1
ATOM 861 N N . VAL A 1 115 ? -0.888 3.698 4.720 1.00 98.81 115 VAL A N 1
ATOM 862 C CA . VAL A 1 115 ? 0.424 3.364 4.167 1.00 98.81 115 VAL A CA 1
ATOM 863 C C . VAL A 1 115 ? 0.452 3.676 2.673 1.00 98.81 115 VAL A C 1
ATOM 865 O O . VAL A 1 115 ? -0.456 3.299 1.930 1.00 98.81 115 VAL A O 1
ATOM 868 N N . SER A 1 116 ? 1.503 4.359 2.227 1.00 98.62 116 SER A N 1
ATOM 869 C CA . SER A 1 116 ? 1.758 4.653 0.813 1.00 98.62 116 SER A CA 1
ATOM 870 C C . SER A 1 116 ? 3.064 3.989 0.407 1.00 98.62 116 SER A C 1
ATOM 872 O O . SER A 1 116 ? 4.101 4.333 0.963 1.00 98.62 116 SER A O 1
ATOM 874 N N . ALA A 1 117 ? 3.022 3.060 -0.546 1.00 98.56 117 ALA A N 1
ATOM 875 C CA . ALA A 1 117 ? 4.210 2.480 -1.165 1.00 98.56 117 ALA A CA 1
ATOM 876 C C . ALA A 1 117 ? 4.298 2.978 -2.607 1.00 98.56 117 ALA A C 1
ATOM 878 O O . ALA A 1 117 ? 3.423 2.678 -3.422 1.00 98.56 117 ALA A O 1
ATOM 879 N N . ASN A 1 118 ? 5.302 3.794 -2.919 1.00 97.88 118 ASN A N 1
ATOM 880 C CA . ASN A 1 118 ? 5.446 4.433 -4.227 1.00 97.88 118 ASN A CA 1
ATOM 881 C C . ASN A 1 118 ? 6.922 4.647 -4.571 1.00 97.88 118 ASN A C 1
ATOM 883 O O . ASN A 1 118 ? 7.710 5.044 -3.720 1.00 97.88 118 ASN A O 1
ATOM 887 N N . ARG A 1 119 ? 7.271 4.516 -5.856 1.00 95.62 119 ARG A N 1
ATOM 888 C CA . ARG A 1 119 ? 8.636 4.784 -6.359 1.00 95.62 119 ARG A CA 1
ATOM 889 C C . ARG A 1 119 ? 8.945 6.276 -6.467 1.00 95.62 119 ARG A C 1
ATOM 891 O O . ARG A 1 119 ? 10.100 6.686 -6.514 1.00 95.62 119 ARG A O 1
ATOM 898 N N . SER A 1 120 ? 7.896 7.087 -6.574 1.00 95.31 120 SER A N 1
ATOM 899 C CA . SER A 1 120 ? 7.972 8.534 -6.754 1.00 95.31 120 SER A CA 1
ATOM 900 C C . SER A 1 120 ? 7.774 9.233 -5.418 1.00 95.31 120 SER A C 1
ATOM 902 O O . SER A 1 120 ? 6.727 9.095 -4.786 1.00 95.31 120 SER A O 1
ATOM 904 N N . ARG A 1 121 ? 8.751 10.057 -5.020 1.00 96.12 121 ARG A N 1
ATOM 905 C CA . ARG A 1 121 ? 8.654 10.894 -3.814 1.00 96.12 121 ARG A CA 1
ATOM 906 C C . ARG A 1 121 ? 7.465 11.854 -3.878 1.00 96.12 121 ARG A C 1
ATOM 908 O O . ARG A 1 121 ? 6.865 12.139 -2.848 1.00 96.12 121 ARG A O 1
ATOM 915 N N . ALA A 1 122 ? 7.119 12.324 -5.077 1.00 97.50 122 ALA A N 1
ATOM 916 C CA . ALA A 1 122 ? 5.966 13.192 -5.282 1.00 97.50 122 ALA A CA 1
ATOM 917 C C . ALA A 1 122 ? 4.647 12.434 -5.079 1.00 97.50 122 ALA A C 1
ATOM 919 O O . ALA A 1 122 ? 3.756 12.936 -4.401 1.00 97.50 122 ALA A O 1
ATOM 920 N N . ASP A 1 123 ? 4.528 11.218 -5.620 1.00 97.56 123 ASP A N 1
ATOM 921 C CA . ASP A 1 123 ? 3.309 10.412 -5.477 1.00 97.56 123 ASP A CA 1
ATOM 922 C C . ASP A 1 123 ? 3.130 9.873 -4.056 1.00 97.56 123 ASP A C 1
ATOM 924 O O . ASP A 1 123 ? 1.999 9.768 -3.583 1.00 97.56 123 ASP A O 1
ATOM 928 N N . LEU A 1 124 ? 4.238 9.609 -3.354 1.00 97.81 124 LEU A N 1
ATOM 929 C CA . LEU A 1 124 ? 4.256 9.099 -1.985 1.00 97.81 124 LEU A CA 1
ATOM 930 C C . LEU A 1 124 ? 3.419 9.956 -1.023 1.00 97.81 124 LEU A C 1
ATOM 932 O O . LEU A 1 124 ? 2.716 9.414 -0.169 1.00 97.81 124 LEU A O 1
ATOM 936 N N . THR A 1 125 ? 3.478 11.282 -1.176 1.00 97.81 125 THR A N 1
ATOM 937 C CA . THR A 1 125 ? 2.826 12.261 -0.289 1.00 97.81 125 THR A CA 1
ATOM 938 C C . THR A 1 125 ? 1.764 13.111 -0.990 1.00 97.81 125 THR A C 1
ATOM 940 O O . THR A 1 125 ? 1.244 14.062 -0.399 1.00 97.81 125 THR A O 1
ATOM 943 N N . LYS A 1 126 ? 1.412 12.780 -2.239 1.00 98.00 126 LYS A N 1
ATOM 944 C CA . LYS A 1 126 ? 0.492 13.574 -3.062 1.00 98.00 126 LYS A CA 1
ATOM 945 C C . LYS A 1 126 ? -0.871 13.726 -2.386 1.00 98.00 126 LYS A C 1
ATOM 947 O O . LYS A 1 126 ? -1.520 12.731 -2.077 1.00 98.00 126 LYS A O 1
ATOM 952 N N . ASN A 1 127 ? -1.309 14.973 -2.193 1.00 98.12 127 ASN A N 1
ATOM 953 C CA . ASN A 1 127 ? -2.578 15.410 -1.577 1.00 98.12 127 ASN A CA 1
ATOM 954 C C . ASN A 1 127 ? -2.814 15.009 -0.110 1.00 98.12 127 ASN A C 1
ATOM 956 O O . ASN A 1 127 ? -3.518 15.718 0.605 1.00 98.12 127 ASN A O 1
ATOM 960 N N . ARG A 1 128 ? -2.220 13.915 0.371 1.00 97.12 128 ARG A N 1
ATOM 961 C CA . ARG A 1 128 ? -2.325 13.469 1.758 1.00 97.12 128 ARG A CA 1
ATOM 962 C C . ARG A 1 128 ? -1.029 12.806 2.208 1.00 97.12 128 ARG A C 1
ATOM 964 O O . ARG A 1 128 ? -0.570 11.846 1.592 1.00 97.12 128 ARG A O 1
ATOM 971 N N . LYS A 1 129 ? -0.490 13.270 3.338 1.00 97.50 129 LYS A N 1
ATOM 972 C CA . LYS A 1 129 ? 0.664 12.647 3.996 1.00 97.50 129 LYS A CA 1
ATOM 973 C C . LYS A 1 129 ? 0.266 11.272 4.567 1.00 97.50 129 LYS A C 1
ATOM 975 O O . LYS A 1 129 ? -0.741 11.204 5.279 1.00 97.50 129 LYS A O 1
ATOM 980 N N . PRO A 1 130 ? 1.011 10.193 4.269 1.00 98.19 130 PRO A N 1
ATOM 981 C CA . PRO A 1 130 ? 0.750 8.884 4.852 1.00 98.19 130 PRO A CA 1
ATOM 982 C C . PRO A 1 130 ? 1.183 8.815 6.319 1.00 98.19 130 PRO A C 1
ATOM 984 O O . PRO A 1 130 ? 2.036 9.582 6.767 1.00 98.19 130 PRO A O 1
ATOM 987 N N . SER A 1 131 ? 0.595 7.875 7.059 1.00 98.38 131 SER A N 1
ATOM 988 C CA . SER A 1 131 ? 1.071 7.472 8.384 1.00 98.38 131 SER A CA 1
ATOM 989 C C . SER A 1 131 ? 2.451 6.819 8.284 1.00 98.38 131 SER A C 1
ATOM 991 O O . SER A 1 131 ? 3.306 7.094 9.118 1.00 98.38 131 SER A O 1
ATOM 993 N N . ILE A 1 132 ? 2.657 5.988 7.254 1.00 98.50 132 ILE A N 1
ATOM 994 C CA . ILE A 1 132 ? 3.937 5.349 6.915 1.00 98.50 132 ILE A CA 1
ATOM 995 C C . ILE A 1 132 ? 4.126 5.452 5.396 1.00 98.50 132 ILE A C 1
ATOM 997 O O . ILE A 1 132 ? 3.245 5.054 4.631 1.00 98.50 132 ILE A O 1
ATOM 1001 N N . GLY A 1 133 ? 5.237 6.033 4.946 1.00 98.19 133 GLY A N 1
ATOM 1002 C CA . GLY A 1 133 ? 5.542 6.191 3.524 1.00 98.19 133 GLY A CA 1
ATOM 1003 C C . GLY A 1 133 ? 6.753 5.359 3.130 1.00 98.19 133 GLY A C 1
ATOM 1004 O O . GLY A 1 133 ? 7.850 5.689 3.551 1.00 98.19 133 GLY A O 1
ATOM 1005 N N . LEU A 1 134 ? 6.555 4.348 2.288 1.00 98.38 134 LEU A N 1
ATOM 1006 C CA . LEU A 1 134 ? 7.606 3.501 1.733 1.00 98.38 134 LEU A CA 1
ATOM 1007 C C . LEU A 1 134 ? 8.013 4.031 0.351 1.00 98.38 134 LEU A C 1
ATOM 1009 O O . LEU A 1 134 ? 7.279 3.865 -0.632 1.00 98.38 134 LEU A O 1
ATOM 1013 N N . LEU A 1 135 ? 9.174 4.689 0.263 1.00 97.88 135 LEU A N 1
ATOM 1014 C CA . LEU A 1 135 ? 9.751 5.119 -1.018 1.00 97.88 135 LEU A CA 1
ATOM 1015 C C . LEU A 1 135 ? 10.435 3.931 -1.709 1.00 97.88 135 LEU A C 1
ATOM 1017 O O . LEU A 1 135 ? 11.658 3.857 -1.796 1.00 97.88 135 LEU A O 1
ATOM 1021 N N . ALA A 1 136 ? 9.626 2.989 -2.173 1.00 97.75 136 ALA A N 1
ATOM 1022 C CA . ALA A 1 136 ? 10.072 1.710 -2.698 1.00 97.75 136 ALA A CA 1
ATOM 1023 C C . ALA A 1 136 ? 9.198 1.255 -3.868 1.00 97.75 136 ALA A C 1
ATOM 1025 O O . ALA A 1 136 ? 8.138 1.822 -4.158 1.00 97.75 136 ALA A O 1
ATOM 1026 N N . ASP A 1 137 ? 9.649 0.216 -4.562 1.00 97.88 137 ASP A N 1
ATOM 1027 C CA . ASP A 1 137 ? 8.842 -0.471 -5.551 1.00 97.88 137 ASP A CA 1
ATOM 1028 C C . ASP A 1 137 ? 7.671 -1.205 -4.865 1.00 97.88 137 ASP A C 1
ATOM 1030 O O . ASP A 1 137 ? 7.888 -1.998 -3.943 1.00 97.88 137 ASP A O 1
ATOM 1034 N N . PRO A 1 138 ? 6.415 -0.954 -5.281 1.00 98.12 138 PRO A N 1
ATOM 1035 C CA . PRO A 1 138 ? 5.257 -1.553 -4.631 1.00 98.12 138 PRO A CA 1
ATOM 1036 C C . PRO A 1 138 ? 5.171 -3.072 -4.797 1.00 98.12 138 PRO A C 1
ATOM 1038 O O . PRO A 1 138 ? 4.577 -3.724 -3.944 1.00 98.12 138 PRO A O 1
ATOM 1041 N N . SER A 1 139 ? 5.731 -3.641 -5.873 1.00 97.81 139 SER A N 1
ATOM 1042 C CA . SER A 1 139 ? 5.770 -5.096 -6.053 1.00 97.81 139 SER A CA 1
ATOM 1043 C C . SER A 1 139 ? 6.745 -5.733 -5.073 1.00 97.81 139 SER A C 1
ATOM 1045 O O . SER A 1 139 ? 6.389 -6.717 -4.436 1.00 97.81 139 SER A O 1
ATOM 1047 N N . LEU A 1 140 ? 7.940 -5.156 -4.907 1.00 97.62 140 LEU A N 1
ATOM 1048 C CA . LEU A 1 140 ? 8.898 -5.611 -3.889 1.00 97.62 140 LEU A CA 1
ATOM 1049 C C . LEU A 1 140 ? 8.411 -5.384 -2.457 1.00 97.62 140 LEU A C 1
ATOM 1051 O O . LEU A 1 140 ? 8.809 -6.101 -1.559 1.00 97.62 140 LEU A O 1
ATOM 1055 N N . THR A 1 141 ? 7.569 -4.377 -2.230 1.00 98.00 141 THR A N 1
ATOM 1056 C CA . THR A 1 141 ? 6.972 -4.131 -0.908 1.00 98.00 141 THR A CA 1
ATOM 1057 C C . THR A 1 141 ? 5.952 -5.202 -0.518 1.00 98.00 141 THR A C 1
ATOM 1059 O O . THR A 1 141 ? 5.741 -5.446 0.666 1.00 98.00 141 THR A O 1
ATOM 1062 N N . LEU A 1 142 ? 5.260 -5.780 -1.503 1.00 97.94 142 LEU A N 1
ATOM 1063 C CA . LEU A 1 142 ? 4.170 -6.730 -1.281 1.00 97.94 142 LEU A CA 1
ATOM 1064 C C . LEU A 1 142 ? 4.612 -8.196 -1.319 1.00 97.94 142 LEU A C 1
ATOM 1066 O O . LEU A 1 142 ? 3.855 -9.024 -0.825 1.00 97.94 142 LEU A O 1
ATOM 1070 N N . ARG A 1 143 ? 5.755 -8.502 -1.942 1.00 95.88 143 ARG A N 1
ATOM 1071 C CA . ARG A 1 143 ? 6.349 -9.844 -2.037 1.00 95.88 143 ARG A CA 1
ATOM 1072 C C . ARG A 1 143 ? 7.299 -10.097 -0.879 1.00 95.88 143 ARG A C 1
ATOM 1074 O O . ARG A 1 143 ? 7.296 -11.244 -0.391 1.00 95.88 143 ARG A O 1
#

Radius of gyration: 14.55 Å; chains: 1; bounding box: 41×31×44 Å

pLDDT: mean 96.52, std 4.01, range [72.06, 98.88]

Secondary structure (DSSP, 8-state):
-PPP---PPPPPPHHHHHHHHHHHHT-SSEEEEE-GGGGSSGGGHHHHHHHHHHH---EEE-GGGTTTT-SS-TTEE-S-HHHHHHH-SEEEEES--SSGGGGGGTTS-TTSEEEEE-S-HHHHTSSS--SEEE-S-HHHHH-

Sequence (143 aa):
AGPRIDVAPPAPEPAELAQVVDRLLAAQRPVILVGSQAMLDVPHAGDLAAALAQIGAPVYLSGMARGLLGRDHPSQMRHKRRDALREADFVLLAGVPCDFRLDYGNHIRRSAVYVSANRSRADLTKNRKPSIGLLADPSLTLR

=== Feature glossary ===
The record interleaves many kinds of information about one protein. Here is each kind framed as the question it answers.

Q: What does the local fold look like, residue by residue?
A: The Foldseek 3Di string encodes local tertiary geometry as a 20-letter alphabet — one character per residue — derived from the relative positions of nearby Cα atoms. Unlike the amino-acid sequence, 3Di is a direct function of the 3D structure, so two proteins with the same fold have similar 3Di strings even at low sequence identity.

Q: Which residues are in helices, strands, or loops?
A: The SS8 string is DSSP's per-residue secondary-structure call. α-helix (H) means an i→i+4 H-bond ladder; β-strand (E) means the residue participates in a β-sheet; 3₁₀ (G) and π (I) are tighter and wider helices; T/S are turns/bends; '-' is loop.

Q: How big and how compact is the whole molecule?
A: Radius of gyration (Rg) is the root-mean-square distance of Cα atoms from their centroid — a single number for overall size and compactness. A globular domain of N residues has Rg ≈ 2.2·N^0.38 Å; an extended or disordered chain has a much larger Rg. The Cα contact count is the number of residue pairs whose Cα atoms are within 8 Å and are more than four positions apart in sequence — a standard proxy for tertiary packing density. The bounding box is the smallest axis-aligned box enclosing all Cα atoms.

Q: Where is each backbone atom in 3D?
A: Structure coordinates are given as an mmCIF _atom_site loop: one row per atom with element, residue name, chain id, sequence number, and x/y/z position in Å. Only the four main-chain atoms per residue are included here; side chains are omitted to keep the record compact.

Q: What is the amino-acid chain?
A: Primary structure: the covalent order of the twenty standard amino acids along the backbone. Two proteins with the same sequence will (almost always) fold to the same structure; two with 30% identity often share a fold but not the details.

Q: What if only a Cα trace is available?
A: Three-state secondary structure (P-SEA) collapses the eight DSSP classes into helix (a), strand (b), and coil (c). P-SEA assigns these from Cα geometry alone — distances and angles — without requiring backbone oxygens, so it works on any Cα trace.

Q: What family and function is it annotated with?
A: Database cross-references. InterPro integrates a dozen domain/family signature databases into unified entries with residue-range hits. GO terms attach function/process/location labels with evidence codes. CATH codes position the fold in a four-level structural taxonomy. Organism is the NCBI-taxonomy species name.

Q: How confident is the AlphaFold model at each residue?
A: pLDDT is the predicted lDDT-Cα score: AlphaFold's confidence that the local environment of each residue (all inter-atomic distances within 15 Å) is correctly placed. It is a per-residue number between 0 and 100, with higher meaning more reliable.

Q: How mobile is each atom in the crystal?
A: B-factor (Debye–Waller factor) reflects atomic displacement in the crystal lattice. It is an experimental observable (units Å²), not a prediction; low values mean the atom is pinned down, high values mean it moves or is heterogeneous across the crystal.

Q: Which residues are buried vs exposed?
A: SASA measures how much of the protein is reachable by solvent. It is computed by rolling a water-sized probe over the atomic surface and summing the exposed area (Å²). Per-residue SASA distinguishes core (buried, low SASA) from surface (exposed, high SASA) residues; total SASA is a whole-molecule size measure.

Q: What do the diagnostic plots show?
A: Plot images: a contact map (which residues are close in 3D, as an N×N binary image), a Ramachandran scatter (backbone torsion angles, revealing secondary-structure composition at a glance), and — for AlphaFold structures — a PAE heatmap (pairwise prediction confidence).

Q: What known structures does this most resemble?
A: The Foldseek neighbor list gives the closest experimentally determined structures in the PDB, ranked by structural alignment. TM-score near 1 means near-identical fold; near 0.3 means only rough topology match. This is how one finds what a novel AlphaFold prediction most resembles in the solved-structure universe.

Q: Are the domains correctly placed relative to each other?
A: Predicted aligned error is AlphaFold's pairwise confidence. Unlike pLDDT (per-residue), PAE is per-residue-pair and captures whether two parts of the structure are correctly placed relative to each other. Units are ångströms of expected positional error.

Q: What do the rendered images show?
A: Structure images are PyMOL renders from six orthogonal camera directions. Cartoon representation draws helices as coils and strands as arrows; sticks shows the backbone as bonds; surface shows the solvent-excluded envelope. Rainbow coloring maps sequence position to hue (blue→red, N→C); chain coloring assigns a distinct color per polypeptide.

Q: What are the backbone torsion angles?
A: φ (phi) and ψ (psi) are the two rotatable backbone dihedrals per residue: φ is the C(i-1)–N–Cα–C torsion, ψ is the N–Cα–C–N(i+1) torsion, both in degrees on (−180°, 180°]. α-helical residues cluster near (−60°, −45°); β-strand residues near (−120°, +130°). A Ramachandran plot is simply a scatter of (φ, ψ) for every residue.